Protein AF-A0A7Z9M6S9-F1 (afdb_monomer_lite)

Sequence (117 aa):
MVTFQAVRNHEYSDPLEAPGLTDLTAHVDFEAIKQVAEKKGVRVSGPVTQGAFLRRIGIEKRAEKLMNVATPRQKRDIETSVKRLIDDNEMGRLFKVMALSYPETFQLEGFCNAECD

Secondary structure (DSSP, 8-state):
---EEEEETTEEE-TTTSTTTSEEEE---HHHHHHHHHHTT-EEEEEEEHHHHHHHTTHHHHHHHHHHT--HHHHHHHHHHHHHHH-TTTHHHH-EEEEEE-TTPPPPTT--SS---

Radius of gyration: 17.86 Å; chains: 1; bounding box: 43×38×45 Å

Structure (mmCIF, N/CA/C/O backbone):
data_AF-A0A7Z9M6S9-F1
#
_entry.id   AF-A0A7Z9M6S9-F1
#
loop_
_atom_site.group_PDB
_atom_site.id
_atom_site.type_symbol
_atom_site.label_atom_id
_atom_site.label_alt_id
_atom_site.label_comp_id
_atom_site.label_asym_id
_atom_site.label_entity_id
_atom_site.label_seq_id
_atom_site.pdbx_PDB_ins_code
_atom_site.Cartn_x
_atom_site.Cartn_y
_atom_site.Cartn_z
_atom_site.occupancy
_atom_site.B_iso_or_equiv
_atom_site.auth_seq_id
_atom_site.auth_comp_id
_atom_site.auth_asym_id
_atom_site.auth_atom_id
_atom_site.pdbx_PDB_model_num
ATOM 1 N N . MET A 1 1 ? -22.053 -1.248 -3.492 1.00 47.22 1 MET A N 1
ATOM 2 C CA . MET A 1 1 ? -20.907 -1.945 -4.113 1.00 47.22 1 MET A CA 1
ATOM 3 C C . MET A 1 1 ? -20.893 -3.349 -3.533 1.00 47.22 1 MET A C 1
ATOM 5 O O . MET A 1 1 ? -20.911 -3.459 -2.314 1.00 47.22 1 MET A O 1
ATOM 9 N N . VAL A 1 2 ? -21.001 -4.394 -4.354 1.00 52.09 2 VAL A N 1
ATOM 10 C CA . VAL A 1 2 ? -20.994 -5.784 -3.864 1.00 52.09 2 VAL A CA 1
ATOM 11 C C . VAL A 1 2 ? -19.550 -6.125 -3.495 1.00 52.09 2 VAL A C 1
ATOM 13 O O . VAL A 1 2 ? -18.668 -5.979 -4.335 1.00 52.09 2 VAL A O 1
ATOM 16 N N . THR A 1 3 ? -19.291 -6.472 -2.233 1.00 68.88 3 THR A N 1
ATOM 17 C CA . THR A 1 3 ? -17.931 -6.744 -1.739 1.00 68.88 3 THR A CA 1
ATOM 18 C C . THR A 1 3 ? -17.466 -8.152 -2.067 1.00 68.88 3 THR A C 1
ATOM 20 O O . THR A 1 3 ? -16.266 -8.347 -2.157 1.00 68.88 3 THR A O 1
ATOM 23 N N . PHE A 1 4 ? -18.382 -9.105 -2.260 1.00 80.62 4 PHE A N 1
ATOM 24 C CA . PHE A 1 4 ? -18.072 -10.482 -2.640 1.00 80.62 4 PHE A CA 1
ATOM 25 C C . PHE A 1 4 ? -17.705 -10.558 -4.121 1.00 80.62 4 PHE A C 1
ATOM 27 O O . PHE A 1 4 ? -18.513 -10.228 -4.990 1.00 80.62 4 PHE A O 1
ATOM 34 N N . GLN A 1 5 ? -16.472 -10.960 -4.394 1.00 78.25 5 GLN A N 1
ATOM 35 C CA . GLN A 1 5 ? -15.880 -10.968 -5.721 1.00 78.25 5 GLN A CA 1
ATOM 36 C C . GLN A 1 5 ? -15.104 -12.258 -5.934 1.00 78.25 5 GLN A C 1
ATOM 38 O O . GLN A 1 5 ? -14.712 -12.939 -4.988 1.00 78.25 5 GLN A O 1
ATOM 43 N N . ALA A 1 6 ? -14.857 -12.570 -7.197 1.00 77.56 6 ALA A N 1
ATOM 44 C CA . ALA A 1 6 ? -14.064 -13.715 -7.579 1.00 77.56 6 ALA A CA 1
ATOM 45 C C . ALA A 1 6 ? -12.986 -13.272 -8.561 1.00 77.56 6 ALA A C 1
ATOM 47 O O . ALA A 1 6 ? -13.263 -12.502 -9.484 1.00 77.56 6 ALA A O 1
ATOM 48 N N . VAL A 1 7 ? -11.751 -13.716 -8.346 1.00 77.25 7 VAL A N 1
ATOM 49 C CA . VAL A 1 7 ? -10.598 -13.338 -9.164 1.00 77.25 7 VAL A CA 1
ATOM 50 C C . VAL A 1 7 ? -10.028 -14.583 -9.825 1.00 77.25 7 VAL A C 1
ATOM 52 O O . VAL A 1 7 ? -9.663 -15.556 -9.162 1.00 77.25 7 VAL A O 1
ATOM 55 N N . ARG A 1 8 ? -9.919 -14.544 -11.154 1.00 76.06 8 ARG A N 1
ATOM 56 C CA . ARG A 1 8 ? -9.300 -15.598 -11.962 1.00 76.06 8 ARG A CA 1
ATOM 57 C C . ARG A 1 8 ? -8.414 -14.951 -13.014 1.00 76.06 8 ARG A C 1
ATOM 59 O O . ARG A 1 8 ? -8.826 -14.002 -13.663 1.00 76.06 8 ARG A O 1
ATOM 66 N N . ASN A 1 9 ? -7.187 -15.443 -13.185 1.00 79.06 9 ASN A N 1
ATOM 67 C CA . ASN A 1 9 ? -6.237 -14.924 -14.182 1.00 79.06 9 ASN A CA 1
ATOM 68 C C . ASN A 1 9 ? -5.987 -13.399 -14.118 1.00 79.06 9 ASN A C 1
ATOM 70 O O . ASN A 1 9 ? -5.688 -12.790 -15.137 1.00 79.06 9 ASN A O 1
ATOM 74 N N . HIS A 1 10 ? -6.036 -12.802 -12.920 1.00 70.06 10 HIS A N 1
ATOM 75 C CA . HIS A 1 10 ? -5.920 -11.351 -12.685 1.00 70.06 10 HIS A CA 1
ATOM 76 C C . HIS A 1 10 ? -7.101 -10.503 -13.185 1.00 70.06 10 HIS A C 1
ATOM 78 O O . HIS A 1 10 ? -6.974 -9.284 -13.276 1.00 70.06 10 HIS A O 1
ATOM 84 N N . GLU A 1 11 ? -8.252 -11.122 -13.442 1.00 74.44 11 GLU A N 1
ATOM 85 C CA . GLU A 1 11 ? -9.486 -10.442 -13.832 1.00 74.44 11 GLU A CA 1
ATOM 86 C C . GLU A 1 11 ? -10.631 -10.780 -12.870 1.00 74.44 11 GLU A C 1
ATOM 88 O O . GLU A 1 11 ? -10.629 -11.823 -12.204 1.00 74.44 11 GLU A O 1
ATOM 93 N N . TYR A 1 12 ? -11.612 -9.879 -12.790 1.00 77.06 12 TYR A N 1
ATOM 94 C CA . TYR A 1 12 ? -12.863 -10.150 -12.089 1.00 77.06 12 TYR A CA 1
ATOM 95 C C . TYR A 1 12 ? -13.658 -11.220 -12.842 1.00 77.06 12 TYR A C 1
ATOM 97 O O . TYR A 1 12 ? -13.763 -11.185 -14.064 1.00 77.06 12 TYR A O 1
ATOM 105 N N . SER A 1 13 ? -14.250 -12.144 -12.097 1.00 80.00 13 SER A N 1
ATOM 106 C CA . SER A 1 13 ? -15.108 -13.216 -12.607 1.00 80.00 13 SER A CA 1
ATOM 107 C C . SER A 1 13 ? -16.368 -13.334 -11.754 1.00 80.00 13 SER A C 1
ATOM 109 O O . SER A 1 13 ? -16.420 -12.802 -10.640 1.00 80.00 13 SER A O 1
ATOM 111 N N . ASP A 1 14 ? -17.394 -14.004 -12.279 1.00 79.69 14 ASP A N 1
ATOM 112 C CA . ASP A 1 14 ? -18.604 -14.283 -11.510 1.00 79.69 14 ASP A CA 1
ATOM 113 C C . ASP A 1 14 ? -18.283 -15.314 -10.403 1.00 79.69 14 ASP A C 1
ATOM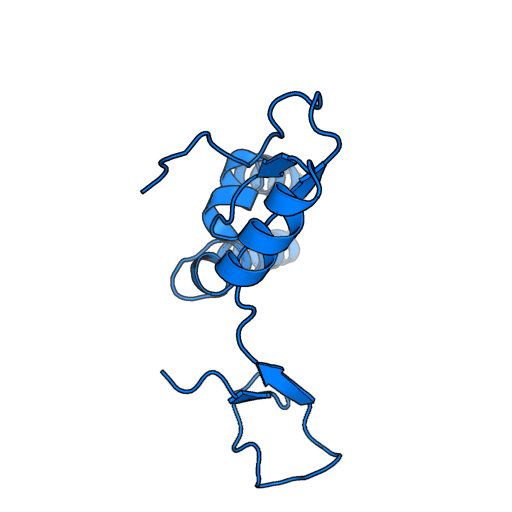 115 O O . ASP A 1 14 ? -17.790 -16.410 -10.702 1.00 79.69 14 ASP A O 1
ATOM 119 N N . PRO A 1 15 ? -18.555 -14.999 -9.121 1.00 80.81 15 PRO A N 1
ATOM 120 C CA . PRO A 1 15 ? -18.315 -15.913 -8.006 1.00 80.81 15 PRO A CA 1
ATOM 121 C C . PRO A 1 15 ? -19.000 -17.274 -8.095 1.00 80.81 15 PRO A C 1
ATOM 123 O O . PRO A 1 15 ? -18.568 -18.210 -7.421 1.00 80.81 15 PRO A O 1
ATOM 126 N N . LEU A 1 16 ? -20.061 -17.398 -8.891 1.00 85.06 16 LEU A N 1
ATOM 127 C CA . LEU A 1 16 ? -20.853 -18.619 -9.007 1.00 85.06 16 LEU A CA 1
ATOM 128 C C . LEU A 1 16 ? -20.503 -19.458 -10.245 1.00 85.06 16 LEU A C 1
ATOM 130 O O . LEU A 1 16 ? -21.001 -20.574 -10.373 1.00 85.06 16 LEU A O 1
ATOM 134 N N . GLU A 1 17 ? -19.651 -18.960 -11.144 1.00 82.00 17 GLU A N 1
ATOM 135 C CA . GLU A 1 17 ? -19.426 -19.578 -12.458 1.00 82.00 17 GLU A CA 1
ATOM 136 C C . GLU A 1 17 ? -18.512 -20.815 -12.414 1.00 82.00 17 GLU A C 1
ATOM 138 O O . GLU A 1 17 ? -18.758 -21.787 -13.127 1.00 82.00 17 GLU A O 1
ATOM 143 N N . ALA A 1 18 ? -17.470 -20.823 -11.573 1.00 79.12 18 ALA A N 1
ATOM 144 C CA . ALA A 1 18 ? -16.509 -21.934 -11.505 1.00 79.12 18 ALA A CA 1
ATOM 145 C C . ALA A 1 18 ? -16.061 -22.268 -10.064 1.00 79.12 18 ALA A C 1
ATOM 147 O O . ALA A 1 18 ? -14.909 -22.014 -9.688 1.00 79.12 18 ALA A O 1
ATOM 148 N N . PRO A 1 19 ? -16.949 -22.857 -9.238 1.00 81.94 19 PRO A N 1
ATOM 149 C CA . PRO A 1 19 ? -16.635 -23.205 -7.855 1.00 81.94 19 PRO A CA 1
ATOM 150 C C . PRO A 1 19 ? -15.407 -24.121 -7.754 1.00 81.94 19 PRO A C 1
ATOM 152 O O . PRO A 1 19 ? -15.311 -25.134 -8.444 1.00 81.94 19 PRO A O 1
ATOM 155 N N . GLY A 1 20 ? -14.459 -23.762 -6.887 1.00 81.94 20 GLY A N 1
ATOM 156 C CA . GLY A 1 20 ? -13.210 -24.509 -6.684 1.00 81.94 20 GLY A CA 1
ATOM 157 C C . GLY A 1 20 ? -12.095 -24.218 -7.697 1.00 81.94 20 GLY A C 1
ATOM 158 O O . GLY A 1 20 ? -10.980 -24.694 -7.502 1.00 81.94 20 GLY A O 1
ATOM 159 N N . LEU A 1 21 ? -12.358 -23.425 -8.745 1.00 80.38 21 LEU A N 1
ATOM 160 C CA . LEU A 1 21 ? -11.368 -23.019 -9.761 1.00 80.38 21 LEU A CA 1
ATOM 161 C C . LEU A 1 21 ? -11.079 -21.512 -9.771 1.00 80.38 21 LEU A C 1
ATOM 163 O O . LEU A 1 21 ? -10.265 -21.041 -10.570 1.00 80.38 21 LEU A O 1
ATOM 167 N N . THR A 1 22 ? -11.743 -20.772 -8.890 1.00 77.81 22 THR A N 1
ATOM 168 C CA . THR A 1 22 ? -11.653 -19.320 -8.779 1.00 77.81 22 THR A CA 1
ATOM 169 C C . THR A 1 22 ? -11.404 -18.939 -7.325 1.00 77.81 22 THR A C 1
ATOM 171 O O . THR A 1 22 ? -11.993 -19.537 -6.423 1.00 77.81 22 THR A O 1
ATOM 174 N N . ASP A 1 23 ? -10.539 -17.949 -7.102 1.00 80.31 23 ASP A N 1
ATOM 175 C CA . ASP A 1 23 ? -10.300 -17.404 -5.769 1.00 80.31 23 ASP A CA 1
ATOM 176 C C . ASP A 1 23 ? -11.431 -16.444 -5.389 1.00 80.31 23 ASP A C 1
ATOM 178 O O . ASP A 1 23 ? -11.773 -15.544 -6.159 1.00 80.31 23 ASP A O 1
ATOM 182 N N . LEU A 1 24 ? -12.032 -16.653 -4.219 1.00 83.44 24 LEU A N 1
ATOM 183 C CA . LEU A 1 24 ? -13.139 -15.845 -3.717 1.00 83.44 24 LEU A CA 1
ATOM 184 C C . LEU A 1 24 ? -12.605 -14.852 -2.693 1.00 83.44 24 LEU A C 1
ATOM 186 O O . LEU A 1 24 ? -11.990 -15.232 -1.700 1.00 83.44 24 LEU A O 1
ATOM 190 N N . THR A 1 25 ? -12.890 -13.574 -2.904 1.00 78.94 25 THR A N 1
ATOM 191 C CA . THR A 1 25 ? -12.421 -12.493 -2.045 1.00 78.94 25 THR A CA 1
ATOM 192 C C . THR A 1 25 ? -13.561 -11.570 -1.647 1.00 78.9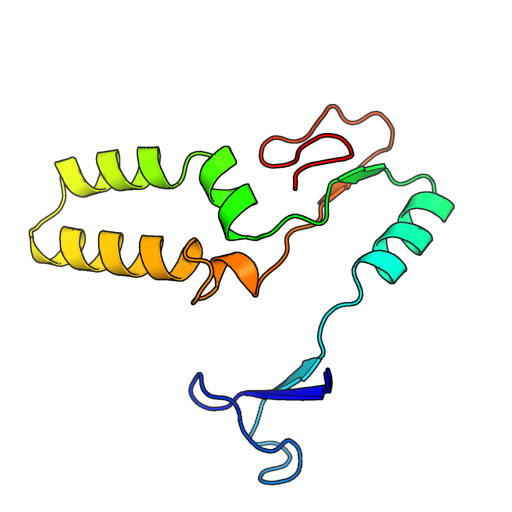4 25 THR A C 1
ATOM 194 O O . THR A 1 25 ? -14.611 -11.510 -2.292 1.00 78.94 25 THR A O 1
ATOM 197 N N . ALA A 1 26 ? -13.354 -10.849 -0.550 1.00 81.00 26 ALA A N 1
ATOM 198 C CA . ALA A 1 26 ? -14.217 -9.758 -0.156 1.00 81.00 26 ALA A CA 1
ATOM 199 C C . ALA A 1 26 ? -13.398 -8.539 0.257 1.00 81.00 26 ALA A C 1
ATOM 201 O O . ALA A 1 26 ? -12.288 -8.667 0.776 1.00 81.00 26 ALA A O 1
ATOM 202 N N . HIS A 1 27 ? -13.956 -7.344 0.058 1.00 77.00 27 HIS A N 1
ATOM 203 C CA . HIS A 1 27 ? -13.355 -6.138 0.621 1.00 77.00 27 HIS A CA 1
ATOM 204 C C . HIS A 1 27 ? -13.201 -6.275 2.139 1.00 77.00 27 HIS A C 1
ATOM 206 O O . HIS A 1 27 ? -14.149 -6.616 2.847 1.00 77.00 27 HIS A O 1
ATOM 212 N N . VAL A 1 28 ? -12.004 -5.961 2.629 1.00 81.75 28 VAL A N 1
ATOM 213 C CA . VAL A 1 28 ? -11.709 -5.916 4.060 1.00 81.75 28 VAL A CA 1
ATOM 214 C C . VAL A 1 28 ? -12.387 -4.694 4.676 1.00 81.75 28 VAL A C 1
ATOM 216 O O . VAL A 1 28 ? -12.179 -3.566 4.225 1.00 81.75 28 VAL A O 1
ATOM 219 N N . ASP A 1 29 ? -13.165 -4.913 5.733 1.00 87.56 29 ASP A N 1
ATOM 220 C CA . ASP A 1 29 ? -13.726 -3.839 6.551 1.00 87.56 29 ASP A CA 1
ATOM 221 C C . ASP A 1 29 ? -12.676 -3.349 7.561 1.00 87.56 29 ASP A C 1
ATOM 223 O O . ASP A 1 29 ? -12.525 -3.875 8.666 1.00 87.56 29 ASP A O 1
ATOM 227 N N . PHE A 1 30 ? -11.898 -2.347 7.147 1.00 88.06 30 PHE A N 1
ATOM 228 C CA . PHE A 1 30 ? -10.862 -1.752 7.989 1.00 88.06 30 PHE A CA 1
ATOM 229 C C . PHE A 1 30 ? -11.438 -1.016 9.205 1.00 88.06 30 PHE A C 1
ATOM 231 O O . PHE A 1 30 ? -10.767 -0.948 10.233 1.00 88.06 30 PHE A O 1
ATOM 238 N N . GLU A 1 31 ? -12.665 -0.500 9.129 1.00 88.69 31 GLU A N 1
ATOM 239 C CA . GLU A 1 31 ? -13.293 0.181 10.261 1.00 88.69 31 GLU A CA 1
ATOM 240 C C . GLU A 1 31 ? -13.647 -0.830 11.357 1.00 88.69 31 GLU A C 1
ATOM 242 O O . GLU A 1 31 ? -13.312 -0.626 12.525 1.00 88.69 31 GLU A O 1
ATOM 247 N N . ALA A 1 32 ? -14.204 -1.985 10.982 1.00 91.44 32 ALA A N 1
ATOM 248 C CA . ALA A 1 32 ? -14.455 -3.072 11.925 1.00 91.44 32 ALA A CA 1
ATOM 249 C C . ALA A 1 32 ? -13.163 -3.557 12.611 1.00 91.44 32 ALA A C 1
ATOM 251 O O . ALA A 1 32 ? -13.140 -3.752 13.830 1.00 91.44 32 ALA A O 1
ATOM 252 N N . ILE A 1 33 ? -12.065 -3.706 11.857 1.00 91.94 33 ILE A N 1
ATOM 253 C CA . ILE A 1 33 ? -10.755 -4.093 12.413 1.00 91.94 33 ILE A CA 1
ATOM 254 C C . ILE A 1 33 ? -10.254 -3.043 13.408 1.00 91.94 33 ILE A C 1
ATOM 256 O O . ILE A 1 33 ? -9.852 -3.396 14.522 1.00 91.94 33 ILE A O 1
ATOM 260 N N . LYS A 1 34 ? -10.305 -1.759 13.032 1.00 92.69 34 LYS A N 1
ATOM 261 C CA . LYS A 1 34 ? -9.879 -0.643 13.882 1.00 92.69 34 LYS A CA 1
ATOM 262 C C . LYS A 1 34 ? -10.635 -0.638 15.209 1.00 92.69 34 LYS A C 1
ATOM 264 O O . LYS A 1 34 ? -10.006 -0.645 16.265 1.00 92.69 34 LYS A O 1
ATOM 269 N N . GLN A 1 35 ? -11.964 -0.724 15.163 1.00 92.69 35 GLN A N 1
ATOM 270 C CA . GLN A 1 35 ? -12.804 -0.709 16.362 1.00 92.69 35 GLN A CA 1
ATOM 271 C C . GLN A 1 35 ? -12.484 -1.858 17.324 1.00 92.69 35 GLN A C 1
ATOM 273 O O . GLN A 1 35 ? -12.485 -1.672 18.543 1.00 92.69 35 GLN A O 1
ATOM 278 N N . VAL A 1 36 ? -12.223 -3.060 16.805 1.00 95.56 36 VAL A N 1
ATOM 279 C CA . VAL A 1 36 ? -11.855 -4.213 17.641 1.00 95.56 36 VAL A CA 1
ATOM 280 C C . VAL A 1 36 ? -10.470 -4.023 18.260 1.00 95.56 36 VAL A C 1
ATOM 282 O O . VAL A 1 36 ? -10.297 -4.304 19.447 1.00 95.56 36 VAL A O 1
ATOM 285 N N . ALA A 1 37 ? -9.500 -3.532 17.488 1.00 93.38 37 ALA A N 1
ATOM 286 C CA . ALA A 1 37 ? -8.138 -3.303 17.958 1.00 93.38 37 ALA A CA 1
ATOM 287 C C . ALA A 1 37 ? -8.083 -2.229 19.059 1.00 93.38 37 ALA A C 1
ATOM 289 O O . ALA A 1 37 ? -7.525 -2.471 20.132 1.00 93.38 37 ALA A O 1
ATOM 290 N N . GLU A 1 38 ? -8.736 -1.086 18.849 1.00 91.94 38 GLU A N 1
ATOM 291 C CA . GLU A 1 38 ? -8.771 0.014 19.820 1.00 91.94 38 GLU A CA 1
ATOM 292 C C . GLU A 1 38 ? -9.438 -0.412 21.137 1.00 91.94 38 GLU A C 1
ATOM 294 O O . GLU A 1 38 ? -8.916 -0.131 22.216 1.00 91.94 38 GLU A O 1
ATOM 299 N N . LYS A 1 39 ? -10.522 -1.204 21.080 1.00 95.06 39 LYS A N 1
ATOM 300 C CA . LYS A 1 39 ? -11.165 -1.792 22.276 1.00 95.06 39 LYS A CA 1
ATOM 301 C C . LYS A 1 39 ? -10.245 -2.712 23.082 1.00 95.06 39 LYS A C 1
ATOM 303 O O . LYS A 1 39 ? -10.526 -2.987 24.248 1.00 95.06 39 LYS A O 1
ATOM 308 N N . LYS A 1 40 ? -9.174 -3.225 22.476 1.00 95.75 40 LYS A N 1
ATOM 309 C CA . LYS A 1 40 ? -8.159 -4.065 23.127 1.00 95.75 40 LYS A CA 1
ATOM 310 C C . LYS A 1 40 ? -6.919 -3.274 23.556 1.00 95.75 40 LYS A C 1
ATOM 312 O O . LYS A 1 40 ? -5.946 -3.886 23.981 1.00 95.75 40 LYS A O 1
ATOM 317 N N . GLY A 1 41 ? -6.952 -1.943 23.465 1.00 94.00 41 GLY A N 1
ATOM 318 C CA . GLY A 1 41 ? -5.826 -1.077 23.817 1.00 94.00 41 GLY A CA 1
ATOM 319 C C . GLY A 1 41 ? -4.686 -1.105 22.796 1.00 94.00 41 GLY A C 1
ATOM 320 O O . GLY A 1 41 ? -3.570 -0.714 23.120 1.00 94.00 41 GLY A O 1
ATOM 321 N N . VAL A 1 42 ? -4.936 -1.584 21.575 1.00 95.06 42 VAL A N 1
ATOM 322 C CA . VAL A 1 42 ? -3.950 -1.595 20.487 1.00 95.06 42 VAL A CA 1
ATOM 323 C C . VAL A 1 42 ? -3.986 -0.247 19.770 1.00 95.06 42 VAL A C 1
ATOM 325 O O . VAL A 1 42 ? -5.064 0.270 19.475 1.00 95.06 42 VAL A O 1
ATOM 328 N N . ARG A 1 43 ? -2.817 0.321 19.453 1.00 93.31 43 ARG A N 1
ATOM 329 C CA . ARG A 1 43 ? -2.738 1.529 18.621 1.00 93.31 43 ARG A CA 1
ATOM 330 C C . ARG A 1 43 ? -2.912 1.149 17.158 1.00 93.31 43 ARG A C 1
ATOM 332 O O . ARG A 1 43 ? -2.256 0.229 16.671 1.00 93.31 43 ARG A O 1
ATOM 339 N N . VAL A 1 44 ? -3.777 1.880 16.464 1.00 93.50 44 VAL A N 1
ATOM 340 C CA . VAL A 1 44 ? -4.068 1.679 15.042 1.00 93.50 44 VAL A CA 1
ATOM 341 C C . VAL A 1 44 ? -3.530 2.865 14.245 1.00 93.50 44 VAL A C 1
ATOM 343 O O . VAL A 1 44 ? -3.776 4.018 14.593 1.00 93.50 44 VAL A O 1
ATOM 346 N N . SER A 1 45 ? -2.784 2.596 13.175 1.00 93.44 45 SER A N 1
ATOM 347 C CA . SER A 1 45 ? -2.362 3.601 12.192 1.00 93.44 45 SER A CA 1
ATOM 348 C C . SER A 1 45 ? -3.010 3.317 10.839 1.00 93.44 45 SER A C 1
ATOM 350 O O . SER A 1 45 ? -2.953 2.193 10.337 1.00 93.44 45 SER A O 1
ATOM 352 N N . GLY A 1 46 ? -3.612 4.348 10.241 1.00 91.19 46 GLY A N 1
ATOM 353 C CA . GLY A 1 46 ? -4.417 4.225 9.025 1.00 91.19 46 GLY A CA 1
ATOM 354 C C . GLY A 1 46 ? -5.903 3.915 9.299 1.00 91.19 46 GLY A C 1
ATOM 355 O O . GLY A 1 46 ? -6.386 4.195 10.398 1.00 91.19 46 GLY A O 1
ATOM 356 N N . PRO A 1 47 ? -6.637 3.354 8.318 1.00 93.44 47 PRO A N 1
ATOM 357 C CA . PRO A 1 47 ? -6.138 2.915 7.015 1.00 93.44 47 PRO A CA 1
ATOM 358 C C . PRO A 1 47 ? -5.745 4.089 6.105 1.00 93.44 47 PRO A C 1
ATOM 360 O O . PRO A 1 47 ? -6.298 5.178 6.200 1.00 93.44 47 PRO A O 1
ATOM 363 N N . VAL A 1 48 ? -4.798 3.861 5.198 1.00 94.31 48 VAL A N 1
ATOM 364 C CA . VAL A 1 48 ? -4.450 4.782 4.097 1.00 94.31 48 VAL A CA 1
ATOM 365 C C . VAL A 1 48 ? -4.449 4.026 2.770 1.00 94.31 48 VAL A C 1
ATOM 367 O O . VAL A 1 48 ? -4.390 2.795 2.762 1.00 94.31 48 VAL A O 1
ATOM 370 N N . THR A 1 49 ? -4.511 4.725 1.636 1.00 95.75 49 THR A N 1
ATOM 371 C CA . THR A 1 49 ? -4.361 4.085 0.318 1.00 95.75 49 THR A CA 1
ATOM 372 C C . THR A 1 49 ? -2.939 3.559 0.119 1.00 95.75 49 THR A C 1
ATOM 374 O O . THR A 1 49 ? -1.973 4.141 0.620 1.00 95.75 49 THR A O 1
ATOM 377 N N . GLN A 1 50 ? -2.793 2.457 -0.623 1.00 96.88 50 GLN A N 1
ATOM 378 C CA . GLN A 1 50 ? -1.481 1.894 -0.956 1.00 96.88 50 GLN A CA 1
ATOM 379 C C . GLN A 1 50 ? -0.599 2.934 -1.655 1.00 96.88 50 GLN A C 1
ATOM 381 O O . GLN A 1 50 ? 0.569 3.089 -1.302 1.00 96.88 50 GLN A O 1
ATOM 386 N N . GLY A 1 51 ? -1.164 3.684 -2.603 1.00 97.06 51 GLY A N 1
ATOM 387 C CA . GLY A 1 51 ? -0.438 4.724 -3.325 1.00 97.06 51 GLY A CA 1
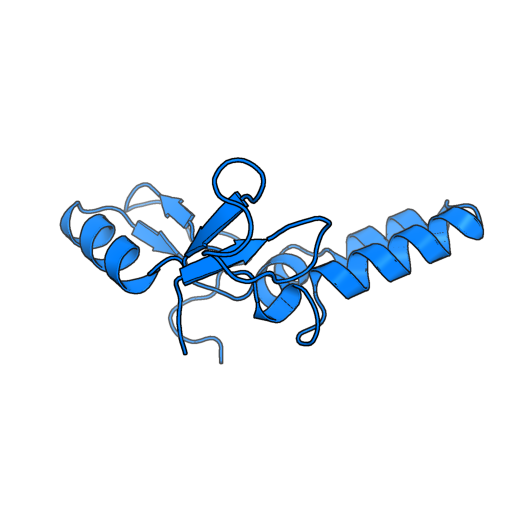ATOM 388 C C . GLY A 1 51 ? 0.090 5.821 -2.402 1.00 97.06 51 GLY A C 1
ATOM 389 O O . GLY A 1 51 ? 1.255 6.201 -2.514 1.00 97.06 51 GLY A O 1
ATOM 390 N N . ALA A 1 52 ? -0.723 6.304 -1.456 1.00 96.06 52 ALA A N 1
ATOM 391 C CA . ALA A 1 52 ? -0.281 7.304 -0.484 1.00 96.06 52 ALA A CA 1
ATOM 392 C C . ALA A 1 52 ? 0.806 6.750 0.449 1.00 96.06 52 ALA A C 1
ATOM 394 O O . ALA A 1 52 ? 1.826 7.408 0.665 1.00 96.06 52 ALA A O 1
ATOM 395 N N . PHE A 1 53 ? 0.623 5.528 0.959 1.00 97.19 53 PHE A N 1
ATOM 396 C CA . PHE A 1 53 ? 1.594 4.864 1.828 1.00 97.19 53 PHE A CA 1
ATOM 397 C C . PHE A 1 53 ? 2.957 4.701 1.142 1.00 97.19 53 PHE A C 1
ATOM 399 O O . PHE A 1 53 ? 3.976 5.153 1.666 1.00 97.19 53 PHE A O 1
ATOM 406 N N . LEU A 1 54 ? 2.976 4.119 -0.063 1.00 97.94 54 LEU A N 1
ATOM 407 C CA . LEU A 1 54 ? 4.202 3.847 -0.816 1.00 97.94 54 LEU A CA 1
ATOM 408 C C . LEU A 1 54 ? 4.945 5.130 -1.214 1.00 97.94 54 LEU A C 1
ATOM 410 O O . LEU A 1 54 ? 6.176 5.173 -1.144 1.00 97.94 54 LEU A O 1
ATOM 414 N N . ARG A 1 55 ? 4.217 6.192 -1.588 1.00 97.38 55 ARG A N 1
ATOM 415 C CA . ARG A 1 55 ? 4.817 7.509 -1.861 1.00 97.38 55 ARG A CA 1
ATOM 416 C C . ARG A 1 55 ? 5.506 8.077 -0.625 1.00 97.38 55 ARG A C 1
ATOM 418 O O . ARG A 1 55 ? 6.661 8.489 -0.714 1.00 97.38 55 ARG A O 1
ATOM 425 N N . ARG A 1 56 ? 4.848 8.030 0.537 1.00 96.19 56 ARG A N 1
ATOM 426 C CA . ARG A 1 56 ? 5.403 8.542 1.802 1.00 96.19 56 ARG A CA 1
ATOM 427 C C . ARG A 1 56 ? 6.660 7.798 2.244 1.00 96.19 56 ARG A C 1
ATOM 429 O O . ARG A 1 56 ? 7.606 8.444 2.678 1.00 96.19 56 ARG A O 1
ATOM 436 N N . ILE A 1 57 ? 6.720 6.477 2.060 1.00 96.94 57 ILE A N 1
ATOM 437 C CA . ILE A 1 57 ? 7.939 5.700 2.357 1.00 96.94 57 ILE A CA 1
ATOM 438 C C . ILE A 1 57 ? 8.999 5.762 1.238 1.00 96.94 57 ILE A C 1
ATOM 440 O O . ILE A 1 57 ? 10.042 5.118 1.331 1.00 96.94 57 ILE A O 1
ATOM 444 N N . GLY A 1 58 ? 8.769 6.554 0.185 1.00 97.50 58 GLY A N 1
ATOM 445 C CA . GLY A 1 58 ? 9.796 6.929 -0.788 1.00 97.50 58 GLY A CA 1
ATOM 446 C C . GLY A 1 58 ? 9.944 6.008 -2.000 1.00 97.50 58 GLY A C 1
ATOM 447 O O . GLY A 1 58 ? 11.048 5.912 -2.544 1.00 97.50 58 GLY A O 1
ATOM 448 N N . ILE A 1 59 ? 8.870 5.355 -2.459 1.00 98.25 59 ILE A N 1
ATOM 449 C CA . ILE A 1 59 ? 8.917 4.479 -3.645 1.00 98.25 59 ILE A CA 1
ATOM 450 C C . ILE A 1 59 ? 9.470 5.182 -4.895 1.00 98.25 59 ILE A C 1
ATOM 452 O O . ILE A 1 59 ? 10.277 4.594 -5.609 1.00 98.25 59 ILE A O 1
ATOM 456 N N . GLU A 1 60 ? 9.118 6.448 -5.130 1.00 98.00 60 GLU A N 1
ATOM 457 C CA . GLU A 1 60 ? 9.563 7.215 -6.305 1.00 98.00 60 GLU A CA 1
ATOM 458 C C . GLU A 1 60 ? 11.074 7.478 -6.259 1.00 98.00 60 GLU A C 1
ATOM 460 O O . GLU A 1 60 ? 11.792 7.188 -7.215 1.00 98.00 60 GLU A O 1
ATOM 465 N N . LYS A 1 61 ? 11.589 7.902 -5.096 1.00 98.12 61 LYS A N 1
ATOM 466 C CA . LYS A 1 61 ? 13.034 8.086 -4.869 1.00 98.12 61 LYS A CA 1
ATOM 467 C C . LYS A 1 61 ? 13.802 6.778 -5.048 1.00 98.12 61 LYS A C 1
ATOM 469 O O . LYS A 1 61 ? 14.933 6.764 -5.537 1.00 98.12 61 LYS A O 1
ATOM 474 N N . ARG A 1 62 ? 13.217 5.654 -4.623 1.00 98.12 62 ARG A N 1
ATOM 475 C CA . ARG A 1 62 ? 13.817 4.332 -4.830 1.00 98.12 62 ARG A CA 1
ATOM 476 C C . ARG A 1 62 ? 13.817 3.953 -6.310 1.00 98.12 62 ARG A C 1
ATOM 478 O O . ARG A 1 62 ? 14.836 3.451 -6.782 1.00 98.12 62 ARG A O 1
ATOM 485 N N . ALA A 1 63 ? 12.721 4.197 -7.020 1.00 98.19 63 ALA A N 1
ATOM 486 C CA . ALA A 1 63 ? 12.595 3.918 -8.444 1.00 98.19 63 ALA A CA 1
ATOM 487 C C . ALA A 1 63 ? 13.632 4.695 -9.262 1.00 98.19 63 ALA A C 1
ATOM 489 O O . ALA A 1 63 ? 14.345 4.093 -10.058 1.00 98.19 63 ALA A O 1
ATOM 490 N N . GLU A 1 64 ? 13.797 5.991 -8.992 1.00 98.06 64 GLU A N 1
ATOM 491 C CA . GLU A 1 64 ? 14.815 6.835 -9.626 1.00 98.06 64 GLU A CA 1
ATOM 492 C C . GLU A 1 64 ? 16.224 6.241 -9.466 1.00 98.06 64 GLU A C 1
ATOM 494 O O . GLU A 1 64 ? 16.937 6.016 -10.446 1.00 98.06 64 GLU A O 1
ATOM 499 N N . LYS A 1 65 ? 16.602 5.879 -8.231 1.00 98.31 65 LYS A N 1
ATOM 500 C CA . LYS A 1 65 ? 17.906 5.256 -7.950 1.00 98.31 65 LYS A CA 1
ATOM 501 C C . LYS A 1 65 ? 18.110 3.944 -8.703 1.00 98.31 65 LYS A C 1
ATOM 503 O O . LYS A 1 65 ? 19.213 3.688 -9.177 1.00 98.31 65 LYS A O 1
ATOM 508 N N . LEU A 1 66 ? 17.075 3.109 -8.791 1.00 98.12 66 LEU A N 1
ATOM 509 C CA . LEU A 1 66 ? 17.145 1.846 -9.526 1.00 98.12 66 LEU A CA 1
ATOM 510 C C . LEU A 1 66 ? 17.297 2.086 -11.028 1.00 98.12 66 LEU A C 1
ATOM 512 O O . LEU A 1 66 ? 18.113 1.430 -11.671 1.00 98.12 66 LEU A O 1
ATOM 516 N N . MET A 1 67 ? 16.562 3.052 -11.577 1.00 97.81 67 MET A N 1
ATOM 517 C CA . MET A 1 67 ? 16.626 3.380 -12.996 1.00 97.81 67 MET A CA 1
ATOM 518 C C . MET A 1 67 ? 18.002 3.911 -13.409 1.00 97.81 67 MET A C 1
ATOM 520 O O . MET A 1 67 ? 18.455 3.594 -14.506 1.00 97.81 67 MET A O 1
ATOM 524 N N . ASN A 1 68 ? 18.718 4.632 -12.545 1.00 97.94 68 ASN A N 1
ATOM 525 C CA . ASN A 1 68 ? 20.038 5.191 -12.874 1.00 97.94 68 ASN A CA 1
ATOM 526 C C . ASN A 1 68 ? 21.084 4.146 -13.296 1.00 97.94 68 ASN A C 1
ATOM 528 O O . ASN A 1 68 ? 21.956 4.454 -14.105 1.00 97.94 68 ASN A O 1
ATOM 532 N N . VAL A 1 69 ? 20.983 2.914 -12.794 1.00 97.44 69 VAL A N 1
ATOM 533 C CA . VAL A 1 69 ? 21.913 1.812 -13.109 1.00 97.44 69 VAL A CA 1
ATOM 534 C C . VAL A 1 69 ? 21.269 0.700 -13.945 1.00 97.44 69 VAL A C 1
ATOM 536 O O . VAL A 1 69 ? 21.886 -0.333 -14.193 1.00 97.44 69 VAL A O 1
ATOM 539 N N . ALA A 1 70 ? 20.021 0.892 -14.373 1.00 97.50 70 ALA A N 1
ATOM 540 C CA . ALA A 1 70 ? 19.235 -0.113 -15.072 1.00 97.50 70 ALA A CA 1
ATOM 541 C C . ALA A 1 70 ? 19.444 -0.075 -16.594 1.00 97.50 70 ALA A C 1
ATOM 543 O O . ALA A 1 70 ? 19.580 0.985 -17.213 1.00 97.50 70 ALA A O 1
ATOM 544 N N . THR A 1 71 ? 19.360 -1.250 -17.220 1.00 98.50 71 THR A N 1
ATOM 545 C CA . THR A 1 71 ? 19.229 -1.369 -18.679 1.00 98.50 71 THR A CA 1
ATOM 546 C C . THR A 1 71 ? 17.925 -0.719 -19.169 1.00 98.50 71 THR A C 1
ATOM 548 O O . THR A 1 71 ? 16.964 -0.606 -18.402 1.00 98.50 71 THR A O 1
ATOM 551 N N . PRO A 1 72 ? 17.808 -0.352 -20.461 1.00 98.12 72 PRO A N 1
ATOM 552 C CA . PRO A 1 72 ? 16.574 0.230 -20.997 1.00 98.12 72 PRO A CA 1
ATOM 553 C C . PRO A 1 72 ? 15.322 -0.630 -20.778 1.00 98.12 72 PRO A C 1
ATOM 555 O O . PRO A 1 72 ? 14.234 -0.094 -20.589 1.00 98.12 72 PRO A O 1
ATOM 558 N N . ARG A 1 73 ? 15.462 -1.963 -20.791 1.00 98.00 73 ARG A N 1
ATOM 559 C CA . ARG A 1 73 ? 14.356 -2.881 -20.488 1.00 98.00 73 ARG A CA 1
ATOM 560 C C . ARG A 1 73 ? 13.935 -2.776 -19.024 1.00 98.00 73 ARG A C 1
ATOM 562 O O . ARG A 1 73 ? 12.767 -2.537 -18.754 1.00 98.00 73 ARG A O 1
ATOM 569 N N . GLN A 1 74 ? 14.892 -2.871 -18.105 1.00 98.06 74 GLN A N 1
ATOM 570 C CA . GLN A 1 74 ? 14.623 -2.773 -16.670 1.00 98.06 74 GLN A CA 1
ATOM 571 C C . GLN A 1 74 ? 14.014 -1.422 -16.284 1.00 98.06 74 GLN A C 1
ATOM 573 O O . GLN A 1 74 ? 13.144 -1.387 -15.424 1.00 98.06 74 GLN A O 1
ATOM 578 N N . LYS A 1 75 ? 14.419 -0.320 -16.933 1.00 98.44 75 LYS A N 1
ATOM 579 C CA . LYS A 1 75 ? 13.793 0.996 -16.722 1.00 98.44 75 LYS A CA 1
ATOM 580 C C . LYS A 1 75 ? 12.288 0.955 -16.994 1.00 98.44 75 LYS A C 1
ATOM 582 O O . LYS A 1 75 ? 11.514 1.325 -16.121 1.00 98.44 75 LYS A O 1
ATOM 587 N N . ARG A 1 76 ? 11.876 0.414 -18.147 1.00 98.12 76 ARG A N 1
ATOM 588 C CA . ARG A 1 76 ? 10.451 0.267 -18.496 1.00 98.12 76 ARG A CA 1
ATOM 589 C C . ARG A 1 76 ? 9.701 -0.635 -17.519 1.00 98.12 76 ARG A C 1
ATOM 591 O O . ARG A 1 76 ? 8.570 -0.326 -17.147 1.00 98.12 76 ARG A O 1
ATOM 598 N N . ASP A 1 77 ? 10.333 -1.726 -17.090 1.00 98.19 77 ASP A N 1
ATOM 599 C CA . ASP A 1 77 ? 9.738 -2.654 -16.124 1.00 98.19 77 ASP A CA 1
ATOM 600 C C . ASP A 1 77 ? 9.531 -1.965 -14.758 1.00 98.19 77 ASP A C 1
ATOM 602 O O . ASP A 1 77 ? 8.471 -2.110 -14.145 1.00 98.19 77 ASP A O 1
ATOM 606 N N . ILE A 1 78 ? 10.504 -1.161 -14.302 1.00 98.44 78 ILE A N 1
ATOM 607 C CA . ILE A 1 78 ? 10.416 -0.365 -13.067 1.00 98.44 78 ILE A CA 1
ATOM 608 C C . ILE A 1 78 ? 9.306 0.683 -13.180 1.00 98.44 78 ILE A C 1
ATOM 610 O O . ILE A 1 78 ? 8.458 0.749 -12.294 1.00 98.44 78 ILE A O 1
ATOM 614 N N . GLU A 1 79 ? 9.275 1.466 -14.260 1.00 97.81 79 GLU A N 1
ATOM 615 C CA . GLU A 1 79 ? 8.248 2.494 -14.488 1.00 97.81 79 GLU A CA 1
ATOM 616 C C . GLU A 1 79 ? 6.839 1.893 -14.468 1.00 97.81 79 GLU A C 1
ATOM 618 O O . GLU A 1 79 ? 5.964 2.370 -13.743 1.00 97.81 79 GLU A O 1
ATOM 623 N N . THR A 1 80 ? 6.635 0.796 -15.203 1.00 97.81 80 THR A N 1
ATOM 624 C CA . THR A 1 80 ? 5.342 0.101 -15.275 1.00 97.81 80 THR A CA 1
ATOM 625 C C . THR A 1 80 ? 4.925 -0.442 -13.908 1.00 97.81 80 THR A C 1
ATOM 627 O O . THR A 1 80 ? 3.773 -0.289 -13.500 1.00 97.81 80 THR A O 1
A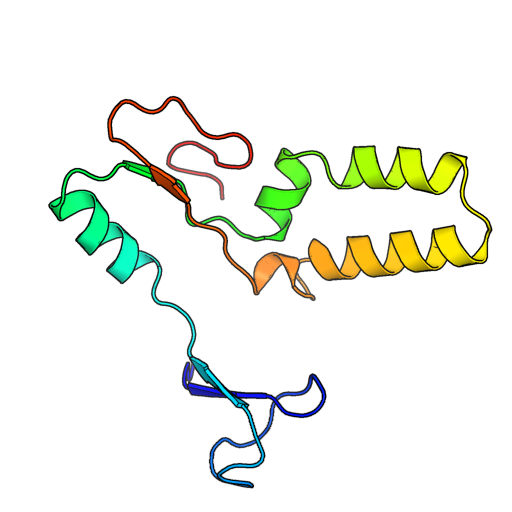TOM 630 N N . SER A 1 81 ? 5.865 -1.039 -13.170 1.00 97.75 81 SER A N 1
ATOM 631 C CA . SER A 1 81 ? 5.596 -1.605 -11.844 1.00 97.75 81 SER A CA 1
ATOM 632 C C . SER A 1 81 ? 5.249 -0.524 -10.825 1.00 97.75 81 SER A C 1
ATOM 634 O O . SER A 1 81 ? 4.277 -0.666 -10.087 1.00 97.75 81 SER A O 1
ATOM 636 N N . VAL A 1 82 ? 6.007 0.575 -10.798 1.00 98.19 82 VAL A N 1
ATOM 637 C CA . VAL A 1 82 ? 5.748 1.696 -9.887 1.00 98.19 82 VAL A CA 1
ATOM 638 C C . VAL A 1 82 ? 4.391 2.309 -10.192 1.00 98.19 82 VAL A C 1
ATOM 640 O O . VAL A 1 82 ? 3.595 2.449 -9.267 1.00 98.19 82 VAL A O 1
ATOM 643 N N . LYS A 1 83 ? 4.082 2.585 -11.469 1.00 97.81 83 LYS A N 1
ATOM 644 C CA . LYS A 1 83 ? 2.773 3.110 -11.875 1.00 97.81 83 LYS A CA 1
ATOM 645 C C . LYS A 1 83 ? 1.643 2.213 -11.371 1.00 97.81 83 LYS A C 1
ATOM 647 O O . LYS A 1 83 ? 0.772 2.693 -10.657 1.00 97.81 83 LYS A O 1
ATOM 652 N N . ARG A 1 84 ? 1.698 0.908 -11.651 1.00 96.88 84 ARG A N 1
ATOM 653 C CA . ARG A 1 84 ? 0.672 -0.046 -11.201 1.00 96.88 84 ARG A CA 1
ATOM 654 C C . ARG A 1 84 ? 0.479 -0.035 -9.679 1.00 96.88 84 ARG A C 1
ATOM 656 O O . ARG A 1 84 ? -0.646 -0.172 -9.208 1.00 96.88 84 ARG A O 1
ATOM 663 N N . LEU A 1 85 ? 1.558 0.136 -8.911 1.00 97.94 85 LEU A N 1
ATOM 664 C CA . LEU A 1 85 ? 1.519 0.141 -7.446 1.00 97.94 85 LEU A CA 1
ATOM 665 C C . LEU A 1 85 ? 0.919 1.418 -6.839 1.00 97.94 85 LEU A C 1
ATOM 667 O O . LEU A 1 85 ? 0.349 1.333 -5.749 1.00 97.94 85 LEU A O 1
ATOM 671 N N . ILE A 1 86 ? 1.065 2.583 -7.482 1.00 97.62 86 ILE A N 1
ATOM 672 C CA . ILE A 1 86 ? 0.723 3.879 -6.862 1.00 97.62 86 ILE A CA 1
ATOM 673 C C . ILE A 1 86 ? -0.343 4.698 -7.594 1.00 97.62 86 ILE A C 1
ATOM 675 O O . ILE A 1 86 ? -0.842 5.663 -7.012 1.00 97.62 86 ILE A O 1
ATOM 679 N N . ASP A 1 87 ? -0.672 4.367 -8.841 1.00 97.00 87 ASP A N 1
ATOM 680 C CA . ASP A 1 87 ? -1.702 5.057 -9.624 1.00 97.00 87 ASP A CA 1
ATOM 681 C C . ASP A 1 87 ? -3.101 4.751 -9.069 1.00 97.00 87 ASP A C 1
ATOM 683 O O . ASP A 1 87 ? -3.415 3.608 -8.720 1.00 97.00 87 ASP A O 1
ATOM 687 N N . ASP A 1 88 ? -3.942 5.780 -8.974 1.00 94.38 88 ASP A N 1
ATOM 688 C CA . ASP A 1 88 ? -5.287 5.675 -8.404 1.00 94.38 88 ASP A CA 1
ATOM 689 C C . ASP A 1 88 ? -6.256 4.888 -9.293 1.00 94.38 88 ASP A C 1
ATOM 691 O O . ASP A 1 88 ? -7.252 4.371 -8.788 1.00 94.38 88 ASP A O 1
ATOM 695 N N . ASN A 1 89 ? -5.957 4.763 -10.589 1.00 93.12 89 ASN A N 1
ATOM 696 C CA . ASN A 1 89 ? -6.724 3.942 -11.527 1.00 93.12 89 ASN A CA 1
ATOM 697 C C . ASN A 1 89 ? -6.282 2.470 -11.522 1.00 93.12 89 ASN A C 1
ATOM 699 O O . ASN A 1 89 ? -6.889 1.645 -12.197 1.00 93.12 89 ASN A O 1
ATOM 703 N N . GLU A 1 90 ? -5.227 2.146 -10.773 1.00 93.19 90 GLU A N 1
ATOM 704 C CA . GLU A 1 90 ? -4.652 0.808 -10.645 1.00 93.19 90 GLU A CA 1
ATOM 705 C C . GLU A 1 90 ? -4.774 0.341 -9.180 1.00 93.19 90 GLU A C 1
ATOM 707 O O . GLU A 1 90 ? -5.829 0.446 -8.546 1.00 93.19 90 GLU A O 1
ATOM 712 N N . MET A 1 91 ? -3.692 -0.174 -8.587 1.00 94.00 91 MET A N 1
ATOM 713 C CA . MET 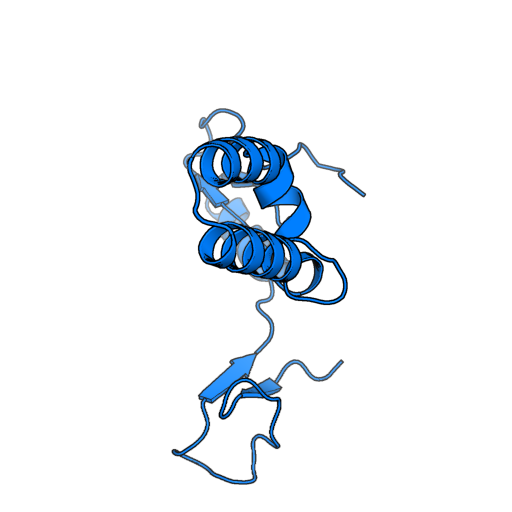A 1 91 ? -3.707 -0.666 -7.209 1.00 94.00 91 MET A CA 1
ATOM 714 C C . MET A 1 91 ? -3.641 0.457 -6.169 1.00 94.00 91 MET A C 1
ATOM 716 O O . MET A 1 91 ? -3.974 0.218 -5.007 1.00 94.00 91 MET A O 1
ATOM 720 N N . GLY A 1 92 ? -3.217 1.663 -6.560 1.00 95.25 92 GLY A N 1
ATOM 721 C CA . GLY A 1 92 ? -2.904 2.760 -5.648 1.00 95.25 92 GLY A CA 1
ATOM 722 C C . GLY A 1 92 ? -4.079 3.138 -4.757 1.00 95.25 92 GLY A C 1
ATOM 723 O O . GLY A 1 92 ? -3.912 3.210 -3.538 1.00 95.25 92 GLY A O 1
ATOM 724 N N . ARG A 1 93 ? -5.272 3.298 -5.347 1.00 92.25 93 ARG A N 1
ATOM 725 C CA . ARG A 1 93 ? -6.513 3.577 -4.613 1.00 92.25 93 ARG A CA 1
ATOM 726 C C . ARG A 1 93 ? -7.239 2.313 -4.184 1.00 92.25 93 ARG A C 1
ATOM 728 O O . ARG A 1 93 ? -7.898 2.353 -3.149 1.00 92.25 93 ARG A O 1
ATOM 735 N N . LEU A 1 94 ? -7.148 1.214 -4.935 1.00 88.69 94 LEU A N 1
ATOM 736 C CA . LEU A 1 94 ? -7.866 -0.027 -4.627 1.00 88.69 94 LEU A CA 1
ATOM 737 C C . LEU A 1 94 ? -7.405 -0.616 -3.285 1.00 88.69 94 LEU A C 1
ATOM 739 O O . LEU A 1 94 ? -8.222 -0.842 -2.389 1.00 88.69 94 LEU A O 1
ATOM 743 N N . PHE A 1 95 ? -6.092 -0.760 -3.103 1.00 91.69 95 PHE A N 1
ATOM 744 C CA . PHE A 1 95 ? -5.503 -1.354 -1.906 1.00 91.69 95 PHE A CA 1
ATOM 745 C C . PHE A 1 95 ? -5.385 -0.345 -0.761 1.00 91.69 95 PHE A C 1
ATOM 747 O O . PHE A 1 95 ? -5.232 0.863 -0.967 1.00 91.69 95 PHE A O 1
ATOM 754 N N . LYS A 1 96 ? -5.463 -0.859 0.469 1.00 93.25 96 LYS A N 1
ATOM 755 C CA . LYS A 1 96 ? -5.347 -0.088 1.711 1.00 93.25 96 LYS A CA 1
ATOM 756 C C . LYS A 1 96 ? -4.296 -0.707 2.620 1.00 93.25 96 LYS A C 1
ATOM 758 O O . LYS A 1 96 ? -4.073 -1.914 2.581 1.00 93.25 96 LYS A O 1
ATOM 763 N N . VAL A 1 97 ? -3.684 0.123 3.453 1.00 95.62 97 VAL A N 1
ATOM 764 C CA . VAL A 1 97 ? -2.666 -0.279 4.425 1.00 95.62 97 VAL A CA 1
ATOM 765 C C . VAL A 1 97 ? -3.099 0.184 5.809 1.00 95.62 97 VAL A C 1
ATOM 767 O O . VAL A 1 97 ? -3.471 1.343 5.987 1.00 95.62 97 VAL A O 1
ATOM 770 N N . MET A 1 98 ? -3.028 -0.719 6.783 1.00 94.94 98 MET A N 1
ATOM 771 C CA . MET A 1 98 ? -3.262 -0.462 8.202 1.00 94.94 98 MET A CA 1
ATOM 772 C C . MET A 1 98 ? -2.155 -1.140 9.005 1.00 94.94 98 MET A C 1
ATOM 774 O O . MET A 1 98 ? -1.735 -2.244 8.662 1.00 94.94 98 MET A O 1
ATOM 778 N N . ALA A 1 99 ? -1.708 -0.495 10.078 1.00 95.12 99 ALA A N 1
ATOM 779 C CA . ALA A 1 99 ? -0.772 -1.077 11.028 1.00 95.12 99 ALA A CA 1
ATOM 780 C C . ALA A 1 99 ? -1.380 -1.120 12.433 1.00 95.12 99 ALA A C 1
ATOM 782 O O . ALA A 1 99 ? -2.072 -0.192 12.852 1.00 95.12 99 ALA A O 1
ATOM 783 N N . LEU A 1 100 ? -1.093 -2.207 13.147 1.00 94.88 100 LEU A N 1
ATOM 784 C CA . LEU A 1 100 ? -1.461 -2.427 14.541 1.00 94.88 100 LEU A CA 1
ATOM 785 C C . LEU A 1 100 ? -0.176 -2.500 15.363 1.00 94.88 100 LEU A C 1
ATOM 787 O O . LEU A 1 100 ? 0.724 -3.270 15.026 1.00 94.88 100 LEU A O 1
ATOM 791 N N . SER A 1 101 ? -0.073 -1.702 16.421 1.00 94.69 101 SER A N 1
ATOM 792 C CA . SER A 1 101 ? 1.148 -1.597 17.222 1.00 94.69 101 SER A CA 1
ATOM 793 C C . SER A 1 101 ? 0.858 -1.499 18.716 1.00 94.69 101 SER A C 1
ATOM 795 O O . SER A 1 101 ? -0.267 -1.232 19.144 1.00 94.69 101 SER A O 1
ATOM 797 N N . TYR A 1 102 ? 1.904 -1.671 19.528 1.00 94.62 102 TYR A N 1
ATOM 798 C CA . TYR A 1 102 ? 1.824 -1.417 20.965 1.00 94.62 102 TYR A CA 1
ATOM 799 C C . TYR A 1 102 ? 1.370 0.039 21.223 1.00 94.62 102 TYR A C 1
ATOM 801 O O . TYR A 1 102 ? 1.813 0.925 20.480 1.00 94.62 102 TYR A O 1
ATOM 809 N N . PRO A 1 103 ? 0.501 0.312 22.217 1.00 90.31 103 PRO A N 1
ATOM 810 C CA . PRO A 1 103 ? -0.095 1.634 22.438 1.00 90.31 103 PRO A CA 1
ATOM 811 C C . PRO A 1 103 ? 0.894 2.803 22.514 1.00 90.31 103 PRO A C 1
ATOM 813 O O . PRO A 1 103 ? 0.609 3.875 21.992 1.00 90.31 103 PRO A O 1
ATOM 816 N N . GLU A 1 104 ? 2.077 2.588 23.086 1.00 90.88 104 GLU A N 1
ATOM 817 C CA . GLU A 1 104 ? 3.106 3.628 23.251 1.00 90.88 104 GLU A CA 1
ATOM 818 C C . GLU A 1 104 ? 4.097 3.707 22.074 1.00 90.88 104 GLU A C 1
ATOM 820 O O . GLU A 1 104 ? 5.098 4.418 22.137 1.00 90.88 104 GLU A O 1
ATOM 825 N N . THR A 1 105 ? 3.848 2.977 20.982 1.00 89.38 105 THR A N 1
ATOM 826 C CA . THR A 1 105 ? 4.685 3.059 19.775 1.00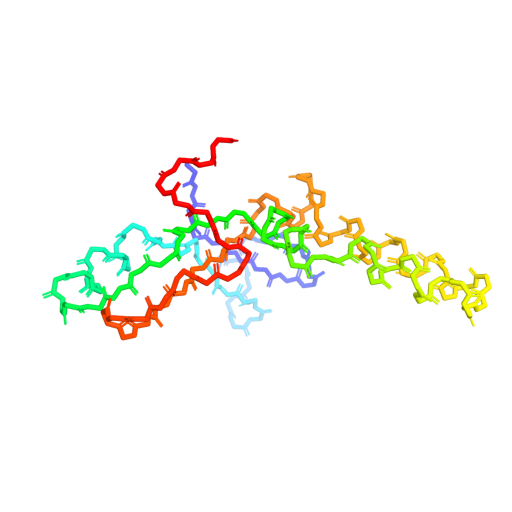 89.38 105 THR A CA 1
ATOM 827 C C . THR A 1 105 ? 4.611 4.467 19.191 1.00 89.38 105 THR A C 1
ATOM 829 O O . THR A 1 105 ? 3.517 5.017 19.071 1.00 89.38 105 THR A O 1
ATOM 832 N N . PHE A 1 106 ? 5.746 5.031 18.768 1.00 87.12 106 PHE A N 1
ATOM 833 C CA . PHE A 1 106 ? 5.797 6.306 18.044 1.00 87.12 106 PHE A CA 1
ATOM 834 C C . PHE A 1 106 ? 5.075 6.246 16.692 1.00 87.12 106 PHE A C 1
ATOM 836 O O . PHE A 1 106 ? 4.697 5.181 16.205 1.00 87.12 106 PHE A O 1
ATOM 843 N N . GLN A 1 107 ? 4.830 7.409 16.086 1.00 86.38 107 GLN A N 1
ATOM 844 C CA . GLN A 1 107 ? 4.199 7.485 14.770 1.00 86.38 107 GLN A CA 1
ATOM 845 C C . GLN A 1 107 ? 4.970 6.651 13.740 1.00 86.38 107 GLN A C 1
ATOM 847 O O . GLN A 1 107 ? 6.180 6.802 13.594 1.00 86.38 107 GLN A O 1
ATOM 852 N N . LEU A 1 108 ? 4.252 5.771 13.041 1.00 92.00 108 LEU A N 1
ATOM 853 C CA . LEU A 1 108 ? 4.830 4.942 11.992 1.00 92.00 108 LEU A CA 1
ATOM 854 C C . LEU A 1 108 ? 4.945 5.745 10.696 1.00 92.00 108 LEU A C 1
ATOM 856 O O . LEU A 1 108 ? 3.980 6.374 10.255 1.00 92.00 108 LEU A O 1
ATOM 860 N N . GLU A 1 109 ? 6.114 5.674 10.065 1.00 92.94 109 GLU A N 1
ATOM 861 C CA . GLU A 1 109 ? 6.345 6.254 8.744 1.00 92.94 109 GLU A CA 1
ATOM 862 C C . GLU A 1 109 ? 5.386 5.673 7.702 1.00 92.94 109 GLU A C 1
ATOM 864 O O . GLU A 1 109 ? 4.943 4.526 7.787 1.00 92.94 109 GLU A O 1
ATOM 869 N N . GLY A 1 110 ? 5.046 6.478 6.699 1.00 91.81 110 GLY A N 1
ATOM 870 C CA . GLY A 1 110 ? 4.056 6.096 5.690 1.00 91.81 110 GLY A CA 1
ATOM 871 C C . GLY A 1 110 ? 2.601 6.321 6.114 1.00 91.81 110 GLY A C 1
ATOM 872 O O . GLY A 1 110 ? 1.725 6.450 5.255 1.00 91.81 110 GLY A O 1
ATOM 873 N N . PHE A 1 111 ? 2.332 6.465 7.412 1.00 91.75 111 PHE A N 1
ATOM 874 C CA . PHE A 1 111 ? 1.015 6.800 7.947 1.00 91.75 111 PHE A CA 1
ATOM 875 C C . PHE A 1 111 ? 0.977 8.253 8.407 1.00 91.75 111 PHE A C 1
ATOM 877 O O . PHE A 1 111 ? 1.954 8.787 8.926 1.00 91.75 111 PHE A O 1
ATOM 884 N N . CYS A 1 112 ? -0.170 8.899 8.244 1.00 74.06 112 CYS A N 1
ATOM 885 C CA . CYS A 1 112 ? -0.380 10.241 8.767 1.00 74.06 112 CYS A CA 1
ATOM 886 C C . CYS A 1 112 ? -1.308 10.230 9.979 1.00 74.06 112 CYS A C 1
ATOM 888 O O . CYS A 1 112 ? -1.988 9.237 10.246 1.00 74.06 112 CYS A O 1
ATOM 890 N N . ASN A 1 113 ? -1.303 11.333 10.721 1.00 59.59 113 ASN A N 1
ATOM 891 C CA . ASN A 1 113 ? -2.220 11.535 11.833 1.00 59.59 113 ASN A CA 1
ATOM 892 C C . ASN A 1 113 ? -3.592 11.944 11.297 1.00 59.59 113 ASN A C 1
ATOM 894 O O . ASN A 1 113 ? -3.646 12.876 10.509 1.00 59.59 113 ASN A O 1
ATOM 898 N N . ALA A 1 114 ? -4.630 11.246 11.768 1.00 48.38 114 ALA A N 1
ATOM 899 C CA . ALA A 1 114 ? -6.083 11.483 11.710 1.00 48.38 114 ALA A CA 1
ATOM 900 C C . ALA A 1 114 ? -6.762 11.966 10.408 1.00 48.38 114 ALA A C 1
ATOM 902 O O . ALA A 1 114 ? -7.880 11.533 10.169 1.00 48.38 114 ALA A O 1
ATOM 903 N N . GLU A 1 115 ? -6.149 12.779 9.556 1.00 45.66 115 GLU A N 1
ATOM 904 C CA . GLU A 1 115 ? -6.770 13.356 8.363 1.00 45.66 115 GLU A CA 1
ATOM 905 C C . GLU A 1 115 ? -5.707 13.492 7.268 1.00 45.66 115 GLU A C 1
ATOM 907 O O . GLU A 1 115 ? -4.871 14.394 7.272 1.00 45.66 115 GLU A O 1
ATOM 912 N N . CYS A 1 116 ? -5.717 12.554 6.326 1.00 45.25 116 CYS A N 1
ATOM 913 C CA . CYS A 1 116 ? -5.142 12.791 5.011 1.00 45.25 116 CYS A CA 1
ATOM 914 C C . CYS A 1 116 ? -6.210 12.473 3.995 1.00 45.25 116 CYS A C 1
ATOM 916 O O . CYS A 1 116 ? -6.337 11.316 3.584 1.00 45.25 116 CYS A O 1
ATOM 918 N N . ASP A 1 117 ? -6.966 13.506 3.660 1.00 38.25 117 ASP A N 1
ATOM 919 C CA . ASP A 1 117 ? -7.701 13.557 2.406 1.00 38.25 117 ASP A CA 1
ATOM 920 C C . ASP A 1 117 ? -6.721 13.615 1.222 1.00 38.25 117 ASP A C 1
ATOM 922 O O . ASP A 1 117 ? -5.679 14.312 1.332 1.00 38.25 117 ASP A O 1
#

Foldseek 3Di:
DFFWWWDDPNDTDDPPPDPPRIDIGGDDPVVVVCVVLVVVLKDKFDFDFQLLLCVQVPLVVVLVVDLVPDDPVVNVVSVVVNCQRRPCVHRRVVDTDMDIHHNPDPDDTSTDPDDDD

pLDDT: mean 88.39, std 12.72, range [38.25, 98.5]